Protein AF-A0A385N1D0-F1 (afdb_monomer)

Solvent-accessible surface area (backbone atoms only — not comparable to full-atom values): 5282 Å² total; per-residue (Å²): 136,84,81,80,79,74,61,72,77,77,35,69,65,48,54,51,51,54,47,50,49,44,23,53,57,46,16,46,52,36,15,50,37,49,20,48,43,54,46,53,74,41,98,55,58,73,73,56,31,58,50,49,34,52,52,45,24,53,53,45,27,52,51,34,37,48,46,46,68,74,72,45,56,72,68,58,33,51,53,50,51,50,51,49,37,55,50,39,49,51,45,47,74,68,46,68,47,105

Mean predicted aligned error: 6.18 Å

Structure (mmCIF, N/CA/C/O backbone):
data_AF-A0A385N1D0-F1
#
_entry.id   AF-A0A385N1D0-F1
#
loop_
_atom_site.group_PDB
_atom_site.id
_atom_site.type_symbol
_atom_site.label_atom_id
_atom_site.label_alt_id
_atom_site.label_comp_id
_atom_site.label_asym_id
_atom_site.label_entity_id
_atom_site.label_seq_id
_atom_site.pdbx_PDB_ins_code
_atom_site.Cartn_x
_atom_site.Cartn_y
_atom_site.Cartn_z
_atom_site.occupancy
_atom_site.B_iso_or_equiv
_atom_site.auth_seq_id
_atom_site.auth_comp_id
_atom_site.auth_asym_id
_atom_site.auth_atom_id
_atom_site.pdbx_PDB_model_num
ATOM 1 N N . MET A 1 1 ? 22.853 4.787 -41.232 1.00 46.47 1 MET A N 1
ATOM 2 C CA . MET A 1 1 ? 22.435 4.239 -39.925 1.00 46.47 1 MET A CA 1
ATOM 3 C C . MET A 1 1 ? 21.502 5.241 -39.272 1.00 46.47 1 MET A C 1
ATOM 5 O O . MET A 1 1 ? 21.966 6.257 -38.781 1.00 46.47 1 MET A O 1
ATOM 9 N N . THR A 1 2 ? 20.193 5.019 -39.342 1.00 50.84 2 THR A N 1
ATOM 10 C CA . THR A 1 2 ? 19.207 5.811 -38.595 1.00 50.84 2 THR A CA 1
ATOM 11 C C . THR A 1 2 ? 19.181 5.306 -37.160 1.00 50.84 2 THR A C 1
ATOM 13 O O . THR A 1 2 ? 18.777 4.171 -36.914 1.00 50.84 2 THR A O 1
ATOM 16 N N . THR A 1 3 ? 19.634 6.122 -36.213 1.00 59.62 3 THR A N 1
ATOM 17 C CA . THR A 1 3 ? 19.430 5.875 -34.785 1.00 59.62 3 THR A CA 1
ATOM 18 C C . THR A 1 3 ? 17.933 5.940 -34.507 1.00 59.62 3 THR A C 1
ATOM 20 O O . THR A 1 3 ? 17.341 7.018 -34.484 1.00 59.62 3 THR A O 1
ATOM 23 N N . GLN A 1 4 ? 17.293 4.781 -34.354 1.00 64.62 4 GLN A N 1
ATOM 24 C CA . GLN A 1 4 ? 15.931 4.711 -33.841 1.00 64.62 4 GLN A CA 1
ATOM 25 C C . GLN A 1 4 ? 15.944 5.293 -32.423 1.00 64.62 4 GLN A C 1
ATOM 27 O O . GLN A 1 4 ? 16.431 4.662 -31.486 1.00 64.62 4 GLN A O 1
ATOM 32 N N . HIS A 1 5 ? 15.446 6.519 -32.268 1.00 67.50 5 HIS A N 1
ATOM 33 C CA . HIS A 1 5 ? 15.178 7.089 -30.956 1.00 67.50 5 HIS A CA 1
ATOM 34 C C . HIS A 1 5 ? 13.992 6.337 -30.361 1.00 67.50 5 HIS A C 1
ATOM 36 O O . HIS A 1 5 ? 12.835 6.617 -30.672 1.00 67.50 5 HIS A O 1
ATOM 42 N N . LEU A 1 6 ? 14.291 5.334 -29.539 1.00 69.25 6 LEU A N 1
ATOM 43 C CA . LEU A 1 6 ? 13.276 4.676 -28.734 1.00 69.25 6 LEU A CA 1
ATOM 44 C C . LEU A 1 6 ? 12.696 5.695 -27.739 1.00 69.25 6 LEU A C 1
ATOM 46 O O . LEU A 1 6 ? 13.448 6.497 -27.173 1.00 69.25 6 LEU A O 1
ATOM 50 N N . PRO A 1 7 ? 11.374 5.692 -27.516 1.00 74.94 7 PRO A N 1
ATOM 51 C CA . PRO A 1 7 ? 10.756 6.595 -26.558 1.00 74.94 7 PRO A CA 1
ATOM 52 C C . PRO A 1 7 ? 11.327 6.401 -25.144 1.00 74.94 7 PRO A C 1
ATOM 54 O O . PRO A 1 7 ? 11.645 5.285 -24.732 1.00 74.94 7 PRO A O 1
ATOM 57 N N . PHE A 1 8 ? 11.415 7.475 -24.352 1.00 69.50 8 PHE A N 1
ATOM 58 C CA . PHE A 1 8 ? 12.024 7.426 -23.011 1.00 69.50 8 PHE A CA 1
ATOM 59 C C . PHE A 1 8 ? 11.358 6.396 -22.076 1.00 69.50 8 PHE A C 1
ATOM 61 O O . PHE A 1 8 ? 12.024 5.807 -21.228 1.00 69.50 8 PHE A O 1
ATOM 68 N N . TYR A 1 9 ? 10.058 6.133 -22.257 1.00 68.56 9 TYR A N 1
ATOM 69 C CA . TYR A 1 9 ? 9.303 5.165 -21.459 1.00 68.56 9 TYR A CA 1
ATOM 70 C C . TYR A 1 9 ? 9.649 3.701 -21.771 1.00 68.56 9 TYR A C 1
ATOM 72 O O . TYR A 1 9 ? 9.316 2.814 -20.991 1.00 68.56 9 TYR A O 1
ATOM 80 N N . SER A 1 10 ? 10.337 3.436 -22.886 1.00 71.50 10 SER A N 1
ATOM 81 C CA . SER A 1 10 ? 10.888 2.110 -23.200 1.00 71.50 10 SER A CA 1
ATOM 82 C C . SER A 1 10 ? 12.275 1.867 -22.594 1.00 71.50 10 SER A C 1
ATOM 84 O O . SER A 1 10 ? 12.813 0.768 -22.715 1.00 71.50 10 SER A O 1
ATOM 86 N N . ALA A 1 11 ? 12.852 2.855 -21.899 1.00 81.44 11 ALA A N 1
ATOM 87 C CA . ALA A 1 11 ? 14.114 2.669 -21.197 1.00 81.44 11 ALA A CA 1
ATOM 88 C C . ALA A 1 11 ? 13.943 1.743 -19.969 1.00 81.44 11 ALA A C 1
ATOM 90 O O . ALA A 1 11 ? 12.998 1.918 -19.186 1.00 81.44 11 ALA A O 1
ATOM 91 N N . PRO A 1 12 ? 14.889 0.816 -19.713 1.00 82.31 12 PRO A N 1
ATOM 92 C CA . PRO A 1 12 ? 14.864 -0.035 -18.521 1.00 82.31 12 PRO A CA 1
ATOM 93 C C . PRO A 1 12 ? 14.808 0.765 -17.212 1.00 82.31 12 PRO A C 1
ATOM 95 O O . PRO A 1 12 ? 14.071 0.410 -16.295 1.00 82.31 12 PRO A O 1
ATOM 98 N N . ALA A 1 13 ? 15.527 1.891 -17.146 1.00 83.69 13 ALA A N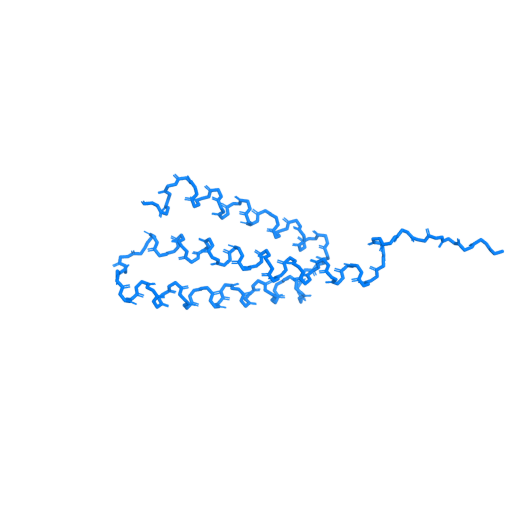 1
ATOM 99 C CA . ALA A 1 13 ? 15.553 2.761 -15.972 1.00 83.69 13 ALA A CA 1
ATOM 100 C C . ALA A 1 13 ? 1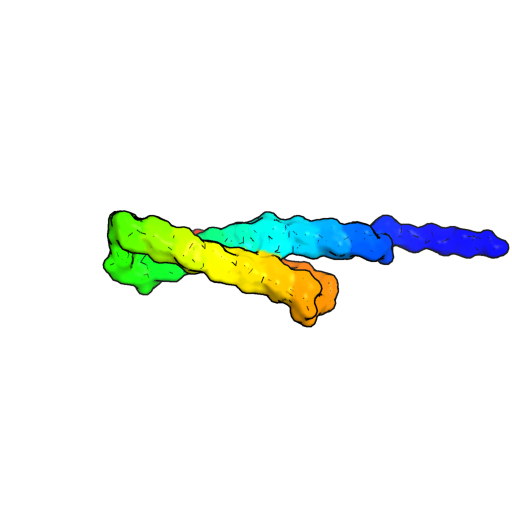4.173 3.353 -15.647 1.00 83.69 13 ALA A C 1
ATOM 102 O O . ALA A 1 13 ? 13.755 3.326 -14.493 1.00 83.69 13 ALA A O 1
ATOM 103 N N . PHE A 1 14 ? 13.431 3.822 -16.658 1.00 83.19 14 PHE A N 1
ATOM 104 C CA . PHE A 1 14 ? 12.070 4.335 -16.464 1.00 83.19 14 PHE A CA 1
ATOM 105 C C . PHE A 1 14 ? 11.161 3.261 -15.861 1.00 83.19 14 PHE A C 1
ATOM 107 O O . PHE A 1 14 ? 10.450 3.491 -14.884 1.00 83.19 14 PHE A O 1
ATOM 114 N N . THR A 1 15 ? 11.255 2.056 -16.410 1.00 83.06 15 THR A N 1
ATOM 115 C CA . THR A 1 15 ? 10.461 0.905 -15.992 1.00 83.06 15 THR A CA 1
ATOM 116 C C . THR A 1 15 ? 10.739 0.497 -14.537 1.00 83.06 15 THR A C 1
ATOM 118 O O . THR A 1 15 ? 9.809 0.202 -13.779 1.00 83.06 15 THR A O 1
ATOM 121 N N . VAL A 1 16 ? 12.008 0.511 -14.118 1.00 84.94 16 VAL A N 1
ATOM 122 C CA . VAL A 1 16 ? 12.400 0.261 -12.723 1.00 84.94 16 VAL A CA 1
ATOM 123 C C . VAL A 1 16 ? 11.889 1.373 -11.807 1.00 84.94 16 VAL A C 1
ATOM 125 O O . VAL A 1 16 ? 11.290 1.074 -10.778 1.00 84.94 16 VAL A O 1
ATOM 128 N N . THR A 1 17 ? 12.042 2.642 -12.190 1.00 87.94 17 THR A N 1
ATOM 129 C CA . THR A 1 17 ? 11.570 3.784 -11.392 1.00 87.94 17 THR A CA 1
ATOM 130 C C . THR A 1 17 ? 10.065 3.727 -11.146 1.00 87.94 17 THR A C 1
ATOM 132 O O . THR A 1 17 ? 9.624 3.866 -10.006 1.00 87.94 17 THR A O 1
ATOM 135 N N . VAL A 1 18 ? 9.265 3.448 -12.180 1.00 86.19 18 VAL A N 1
ATOM 136 C CA . VAL A 1 18 ? 7.808 3.300 -12.033 1.00 86.19 18 VAL A CA 1
ATOM 137 C C . VAL A 1 18 ? 7.472 2.178 -11.050 1.00 86.19 18 VAL A C 1
ATOM 139 O O . VAL A 1 18 ? 6.597 2.346 -10.205 1.00 86.19 18 VAL A O 1
ATOM 142 N N . ARG A 1 19 ? 8.197 1.054 -11.091 1.00 86.19 19 ARG A N 1
ATOM 143 C CA . ARG A 1 19 ? 8.007 -0.029 -10.118 1.00 86.19 19 ARG A CA 1
ATOM 144 C C . ARG A 1 19 ? 8.330 0.371 -8.693 1.00 86.19 19 ARG A C 1
ATOM 146 O O . ARG A 1 19 ? 7.573 0.007 -7.802 1.00 86.19 19 ARG A O 1
ATOM 153 N N . VAL A 1 20 ? 9.422 1.102 -8.484 1.00 89.00 20 VAL A N 1
ATOM 154 C CA . VAL A 1 20 ? 9.778 1.621 -7.158 1.00 89.00 20 VAL A CA 1
ATOM 155 C C . VAL A 1 20 ? 8.649 2.500 -6.637 1.00 89.00 20 VAL A C 1
ATOM 157 O O . VAL A 1 20 ? 8.177 2.281 -5.527 1.00 89.00 20 VAL A O 1
ATOM 160 N N . ILE A 1 21 ? 8.156 3.436 -7.450 1.00 90.06 21 ILE A N 1
ATOM 161 C CA . ILE A 1 21 ? 7.071 4.340 -7.050 1.00 90.06 21 ILE A CA 1
ATOM 162 C C . ILE A 1 21 ? 5.799 3.551 -6.714 1.00 90.06 21 ILE A C 1
ATOM 164 O O . ILE A 1 21 ? 5.202 3.779 -5.664 1.00 90.06 21 ILE A O 1
ATOM 168 N N . LEU A 1 22 ? 5.405 2.590 -7.553 1.00 89.31 22 LEU A N 1
ATOM 169 C CA . LEU A 1 22 ? 4.234 1.748 -7.294 1.00 89.31 22 LEU A CA 1
ATOM 170 C C . LEU A 1 22 ? 4.382 0.906 -6.025 1.00 89.31 22 LEU A C 1
ATOM 172 O O . LEU A 1 22 ? 3.446 0.820 -5.239 1.00 89.31 22 LEU A O 1
ATOM 176 N N . ALA A 1 23 ? 5.540 0.281 -5.822 1.00 89.75 23 ALA A N 1
ATOM 177 C CA . ALA A 1 23 ? 5.799 -0.564 -4.663 1.00 89.75 23 ALA A CA 1
ATOM 178 C C . ALA A 1 23 ? 5.835 0.241 -3.365 1.00 89.75 23 ALA A C 1
ATOM 180 O O . ALA A 1 23 ? 5.248 -0.164 -2.365 1.00 89.75 23 ALA A O 1
ATOM 181 N N . VAL A 1 24 ? 6.502 1.393 -3.386 1.00 92.00 24 VAL A N 1
ATOM 182 C CA . VAL A 1 24 ? 6.664 2.232 -2.2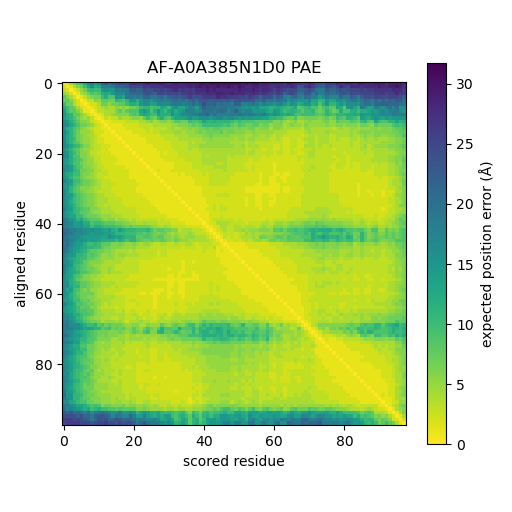03 1.00 92.00 24 VAL A CA 1
ATOM 183 C C . VAL A 1 24 ? 5.376 2.993 -1.928 1.00 92.00 24 VAL A C 1
ATOM 185 O O . VAL A 1 24 ? 4.739 2.731 -0.916 1.00 92.00 24 VAL A O 1
ATOM 188 N N . ALA A 1 25 ? 4.954 3.888 -2.823 1.00 92.62 25 ALA A N 1
ATOM 189 C CA . ALA A 1 25 ? 3.801 4.753 -2.584 1.00 92.62 25 ALA A CA 1
ATOM 190 C C . ALA A 1 25 ? 2.475 3.994 -2.727 1.00 92.62 25 ALA A C 1
ATOM 192 O O . ALA A 1 25 ? 1.624 4.056 -1.842 1.00 92.62 25 ALA A O 1
ATOM 193 N N . GLY A 1 26 ? 2.315 3.234 -3.814 1.00 91.69 26 GLY A N 1
ATOM 194 C CA . GLY A 1 26 ? 1.104 2.442 -4.048 1.00 91.69 26 GLY A CA 1
ATOM 195 C C . GLY A 1 26 ? 0.948 1.291 -3.052 1.00 91.69 26 GLY A C 1
ATOM 196 O O . GLY A 1 26 ? -0.161 1.032 -2.588 1.00 91.69 26 GLY A O 1
ATOM 197 N N . GLY A 1 27 ? 2.050 0.632 -2.681 1.00 93.75 27 GLY A N 1
ATOM 198 C CA . GLY A 1 27 ? 2.055 -0.398 -1.643 1.00 93.75 27 GLY A CA 1
ATOM 199 C C . GLY A 1 27 ? 1.789 0.168 -0.249 1.00 93.75 27 GLY A C 1
ATOM 200 O O . GLY A 1 27 ? 1.033 -0.437 0.502 1.00 93.75 27 GLY A O 1
ATOM 201 N N . TYR A 1 28 ? 2.338 1.341 0.087 1.00 94.69 28 TYR A N 1
ATOM 202 C CA . TYR A 1 28 ? 2.050 2.029 1.352 1.00 94.69 28 TYR A CA 1
ATOM 203 C C . TYR A 1 28 ? 0.561 2.375 1.468 1.00 94.69 28 TYR A C 1
ATOM 205 O O . TYR A 1 28 ? -0.071 2.095 2.489 1.00 94.69 28 TYR A O 1
ATOM 213 N N . ALA A 1 29 ? -0.016 2.957 0.411 1.00 94.62 29 ALA A N 1
ATOM 214 C CA . ALA A 1 29 ? -1.426 3.328 0.381 1.00 94.62 29 ALA A CA 1
ATOM 215 C C . ALA A 1 29 ? -2.334 2.094 0.522 1.00 94.62 29 ALA A C 1
ATOM 217 O O . ALA A 1 29 ? -3.238 2.092 1.357 1.00 94.62 29 ALA A O 1
ATOM 218 N N . ALA A 1 30 ? -2.048 1.018 -0.218 1.00 94.19 30 ALA A N 1
ATOM 219 C CA . ALA A 1 30 ? -2.800 -0.230 -0.118 1.00 94.19 30 ALA A CA 1
ATOM 220 C C . ALA A 1 30 ? -2.664 -0.891 1.265 1.00 94.19 30 ALA A C 1
ATOM 222 O O . ALA A 1 30 ? -3.665 -1.300 1.845 1.00 94.19 30 ALA A O 1
ATOM 223 N N . ALA A 1 31 ? -1.452 -0.957 1.825 1.00 96.31 31 ALA A N 1
ATOM 224 C CA . ALA A 1 31 ? -1.215 -1.518 3.156 1.00 96.31 31 ALA A CA 1
ATOM 225 C C . ALA A 1 31 ? -1.939 -0.731 4.258 1.00 96.31 31 ALA A C 1
ATOM 227 O O . ALA A 1 31 ? -2.439 -1.333 5.204 1.00 96.31 31 ALA A O 1
ATOM 228 N N . THR A 1 32 ? -2.034 0.594 4.111 1.00 95.44 32 THR A N 1
ATOM 229 C CA . THR A 1 32 ? -2.811 1.458 5.013 1.00 95.44 32 THR A CA 1
ATOM 230 C C . THR A 1 32 ? -4.303 1.156 4.919 1.00 95.44 32 THR A C 1
ATOM 232 O O . THR A 1 32 ? -4.955 0.940 5.933 1.00 95.44 32 THR A O 1
ATOM 235 N N . ALA A 1 33 ? -4.857 1.100 3.707 1.00 94.50 33 ALA A N 1
ATOM 236 C CA . ALA A 1 33 ? -6.273 0.794 3.529 1.00 94.50 33 ALA A CA 1
ATOM 237 C C . ALA A 1 33 ? -6.625 -0.601 4.075 1.00 94.50 33 ALA A C 1
ATOM 239 O O . ALA A 1 33 ? -7.614 -0.759 4.785 1.00 94.50 33 ALA A O 1
ATOM 240 N N . VAL A 1 34 ? -5.782 -1.604 3.812 1.00 94.44 34 VAL A N 1
ATOM 241 C CA . VAL A 1 34 ? -5.960 -2.971 4.325 1.00 94.44 34 VAL A CA 1
ATOM 242 C C . VAL A 1 34 ? -5.891 -3.021 5.852 1.00 94.44 34 VAL A C 1
ATOM 244 O O . VAL A 1 34 ? -6.710 -3.702 6.465 1.00 94.44 34 VAL A O 1
ATOM 247 N N . SER A 1 35 ? -4.949 -2.312 6.482 1.00 94.69 35 SER A N 1
ATOM 248 C CA . SER A 1 35 ? -4.841 -2.310 7.944 1.00 94.69 35 SER A CA 1
ATOM 249 C C . SER A 1 35 ? -6.033 -1.629 8.616 1.00 94.69 35 SER A C 1
ATOM 251 O O . SER A 1 35 ? -6.514 -2.141 9.624 1.00 94.69 35 SER A O 1
ATOM 253 N N . LEU A 1 36 ? -6.556 -0.545 8.033 1.00 92.50 36 LEU A N 1
ATOM 254 C CA . LEU A 1 36 ? -7.778 0.115 8.503 1.00 92.50 36 LEU A CA 1
ATOM 255 C C . LEU A 1 36 ? -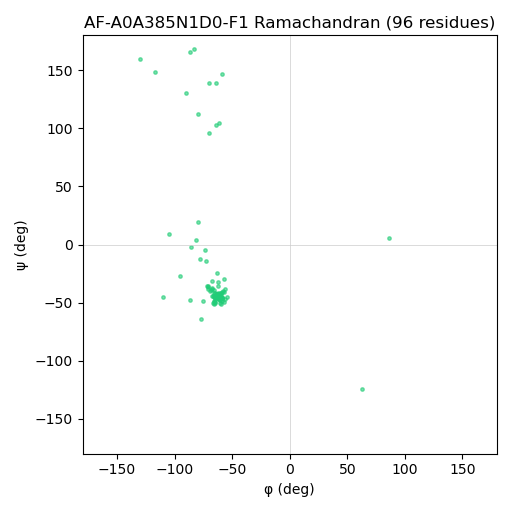9.009 -0.789 8.356 1.00 92.50 36 LEU A C 1
ATOM 257 O O . LEU A 1 36 ? -9.759 -0.953 9.313 1.00 92.50 36 LEU A O 1
ATOM 261 N N . LEU A 1 37 ? -9.190 -1.422 7.191 1.00 92.38 37 LEU A N 1
ATOM 262 C CA . LEU A 1 37 ? -10.314 -2.333 6.944 1.00 92.38 37 LEU A CA 1
ATOM 263 C C . LEU A 1 37 ? -10.307 -3.533 7.898 1.00 92.38 37 LEU A C 1
ATOM 265 O O . LEU A 1 37 ? -11.354 -3.928 8.402 1.00 92.38 37 LEU A O 1
ATOM 269 N N . LEU A 1 38 ? -9.131 -4.112 8.161 1.00 91.62 38 LEU A N 1
ATOM 270 C CA . LEU A 1 38 ? -9.011 -5.239 9.085 1.00 91.62 38 LEU A CA 1
ATOM 271 C C . LEU A 1 38 ? -9.223 -4.828 10.542 1.00 91.62 38 LEU A C 1
ATOM 273 O O . LEU A 1 38 ? -9.796 -5.610 11.293 1.00 91.62 38 LEU A O 1
ATOM 277 N N . ALA A 1 39 ? -8.776 -3.635 10.943 1.00 91.19 39 ALA A N 1
ATOM 278 C CA . ALA A 1 39 ? -9.023 -3.127 12.289 1.00 91.19 39 ALA A CA 1
ATOM 279 C C . ALA A 1 39 ? -10.518 -2.885 12.525 1.00 91.19 39 ALA A C 1
ATOM 281 O O . ALA A 1 39 ? -11.049 -3.359 13.525 1.00 91.19 39 ALA A O 1
ATOM 282 N N . ALA A 1 40 ? -11.205 -2.255 11.568 1.00 88.12 40 ALA A N 1
ATOM 283 C CA . ALA A 1 40 ? -12.644 -2.007 11.645 1.00 88.12 40 ALA A CA 1
ATOM 284 C C . ALA A 1 40 ? -13.485 -3.294 11.691 1.00 88.12 40 ALA A C 1
ATOM 286 O O . ALA A 1 40 ? -14.524 -3.3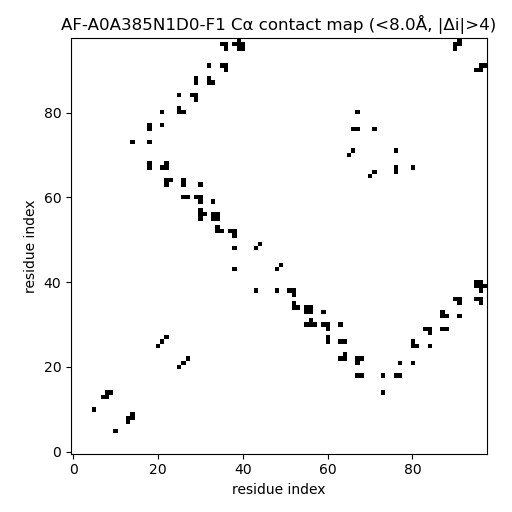36 12.338 1.00 88.12 40 ALA A O 1
ATOM 287 N N . GLY A 1 41 ? -13.026 -4.361 11.030 1.00 88.31 41 GLY A N 1
ATOM 288 C CA . GLY A 1 41 ? -13.660 -5.681 11.091 1.00 88.31 41 GLY A CA 1
ATOM 289 C C . GLY A 1 41 ? -13.300 -6.512 12.328 1.00 88.31 41 GLY A C 1
ATOM 290 O O . GLY A 1 41 ? -13.682 -7.680 12.391 1.00 88.31 41 GLY A O 1
ATOM 291 N N . SER A 1 42 ? -12.529 -5.969 13.272 1.00 87.69 42 SER A N 1
ATOM 292 C CA . SER A 1 42 ? -12.040 -6.687 14.451 1.00 87.69 42 SER A CA 1
ATOM 293 C C . SER A 1 42 ? -12.576 -6.074 15.746 1.00 87.69 42 SER A C 1
ATOM 295 O O . SER A 1 42 ? -12.722 -4.863 15.843 1.00 87.69 42 SER A O 1
ATOM 297 N N . ASP A 1 43 ? -12.782 -6.887 16.786 1.00 87.69 43 ASP A N 1
ATOM 298 C CA . ASP A 1 43 ? -13.231 -6.411 18.111 1.00 87.69 43 ASP A CA 1
ATOM 299 C C . ASP A 1 43 ? -12.090 -5.808 18.963 1.00 87.69 43 ASP A C 1
ATOM 301 O O . ASP A 1 43 ? -12.154 -5.741 20.194 1.00 87.69 43 ASP A O 1
ATOM 305 N N . VAL A 1 44 ? -10.985 -5.418 18.325 1.00 86.50 44 VAL A N 1
ATOM 306 C CA . VAL A 1 44 ? -9.768 -4.965 19.000 1.00 86.50 44 VAL A CA 1
ATOM 307 C C . VAL A 1 44 ? -9.847 -3.455 19.209 1.00 86.50 44 VAL A C 1
ATOM 309 O O . VAL A 1 44 ? -10.104 -2.721 18.266 1.00 86.50 44 VAL A O 1
ATOM 312 N N . SER A 1 45 ? -9.586 -2.969 20.427 1.00 89.56 45 SER A N 1
ATOM 313 C CA . SER A 1 45 ? -9.715 -1.540 20.753 1.00 89.56 45 SER A CA 1
ATOM 314 C C . SER A 1 45 ? -8.491 -0.951 21.461 1.00 89.56 45 SER A C 1
ATOM 316 O O . SER A 1 45 ? -7.646 -1.647 22.046 1.00 89.56 45 SER A O 1
ATOM 318 N N . GLY A 1 46 ? -8.372 0.376 21.397 1.00 91.38 46 GLY A N 1
ATOM 319 C CA . GLY A 1 46 ? -7.389 1.147 22.153 1.00 91.38 46 GLY A CA 1
ATOM 320 C C . GLY A 1 46 ? -5.948 0.791 21.786 1.00 91.38 46 GLY A C 1
ATOM 321 O O . GLY A 1 46 ? -5.529 0.876 20.634 1.00 91.38 46 GLY A O 1
ATOM 322 N N . ARG A 1 47 ? -5.132 0.401 22.774 1.00 92.00 47 ARG A N 1
ATOM 323 C CA . ARG A 1 47 ? -3.708 0.108 22.529 1.00 92.00 47 ARG A CA 1
ATOM 324 C C . ARG A 1 47 ? -3.500 -1.143 21.665 1.00 92.00 47 ARG A C 1
ATOM 326 O O . ARG A 1 47 ? -2.515 -1.197 20.929 1.00 92.00 47 ARG A O 1
ATOM 333 N N . GLN A 1 48 ? -4.390 -2.131 21.759 1.00 92.69 48 GLN A N 1
ATOM 334 C CA . GLN A 1 48 ? -4.273 -3.365 20.979 1.00 92.69 48 GLN A CA 1
ATOM 335 C C . GLN A 1 48 ? -4.568 -3.117 19.497 1.00 92.69 48 GLN A C 1
ATOM 337 O O . GLN A 1 48 ? -3.851 -3.635 18.647 1.00 92.69 48 GLN A O 1
ATOM 342 N N . GLU A 1 49 ? -5.539 -2.256 19.195 1.00 91.94 49 GLU A N 1
ATOM 343 C CA . GLU A 1 49 ? -5.892 -1.865 17.827 1.00 91.94 49 GLU A CA 1
ATOM 344 C C . GLU A 1 49 ? -4.712 -1.183 17.122 1.00 91.94 49 GLU A C 1
ATOM 346 O O . GLU A 1 49 ? -4.312 -1.572 16.026 1.00 91.94 49 GLU A O 1
ATOM 351 N N . ILE A 1 50 ? -4.054 -0.237 17.803 1.00 93.31 50 ILE A N 1
ATOM 352 C CA . ILE A 1 50 ? -2.863 0.447 17.275 1.00 93.31 50 ILE A CA 1
ATOM 353 C C . ILE A 1 50 ? -1.738 -0.554 16.976 1.00 93.31 50 ILE A C 1
ATOM 355 O O . ILE A 1 50 ? -1.054 -0.440 15.955 1.00 93.31 50 ILE A O 1
ATOM 359 N N . ALA A 1 51 ? -1.511 -1.524 17.868 1.00 95.25 51 ALA A N 1
ATOM 360 C CA . ALA A 1 51 ? -0.500 -2.557 17.656 1.00 95.25 51 ALA A CA 1
ATOM 361 C C . ALA A 1 51 ? -0.863 -3.458 16.465 1.00 95.25 51 ALA A C 1
ATOM 363 O O . ALA A 1 51 ? -0.009 -3.718 15.617 1.00 95.25 51 ALA A O 1
ATOM 364 N N . PHE A 1 52 ? -2.130 -3.862 16.365 1.00 94.25 52 PHE A N 1
ATOM 365 C CA . PHE A 1 52 ? -2.649 -4.674 15.271 1.00 94.25 52 PHE A CA 1
ATOM 366 C C . PHE A 1 52 ? -2.480 -3.982 13.914 1.00 94.25 52 PHE A C 1
ATOM 368 O O . PHE A 1 52 ? -1.858 -4.550 13.015 1.00 94.25 52 PHE A O 1
ATOM 375 N N . ILE A 1 53 ? -2.918 -2.723 13.793 1.00 95.06 53 ILE A N 1
ATOM 376 C CA . ILE A 1 53 ? -2.769 -1.915 12.572 1.00 95.06 53 ILE A CA 1
ATOM 377 C C . ILE A 1 53 ? -1.303 -1.867 12.134 1.00 95.06 53 ILE A C 1
ATOM 379 O O . ILE A 1 53 ? -1.002 -2.078 10.959 1.00 95.06 53 ILE A O 1
ATOM 383 N N . ARG A 1 54 ? -0.372 -1.634 13.069 1.00 95.44 54 ARG A N 1
ATOM 384 C CA . ARG A 1 54 ? 1.070 -1.574 12.772 1.00 95.44 54 ARG A CA 1
ATOM 385 C C . ARG A 1 54 ? 1.627 -2.913 12.290 1.00 95.44 54 ARG A C 1
ATOM 387 O O . ARG A 1 54 ? 2.424 -2.930 11.353 1.00 95.44 54 ARG A O 1
ATOM 394 N N . MET A 1 55 ? 1.217 -4.022 12.905 1.00 96.69 55 MET A N 1
ATOM 395 C CA . MET A 1 55 ? 1.657 -5.363 12.507 1.00 96.69 55 MET A CA 1
ATOM 396 C C . MET A 1 55 ? 1.141 -5.729 11.113 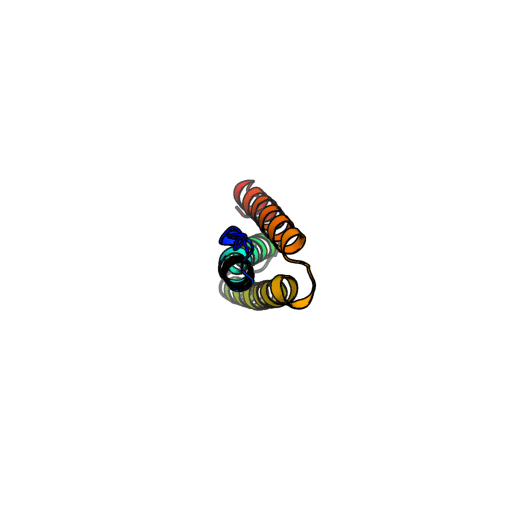1.00 96.69 55 MET A C 1
ATOM 398 O O . MET A 1 55 ? 1.924 -6.139 10.256 1.00 96.69 55 MET A O 1
ATOM 402 N N . VAL A 1 56 ? -0.155 -5.526 10.865 1.00 96.38 56 VAL A N 1
ATOM 403 C CA . VAL A 1 56 ? -0.780 -5.780 9.5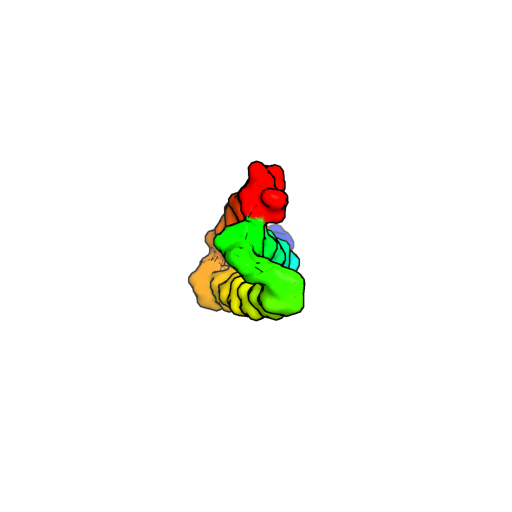60 1.00 96.38 56 VAL A CA 1
ATOM 404 C C . VAL A 1 56 ? -0.152 -4.906 8.483 1.00 96.38 56 VAL A C 1
ATOM 406 O O . VAL A 1 56 ? 0.204 -5.414 7.421 1.00 96.38 56 VAL A O 1
ATOM 409 N N . PHE A 1 57 ? 0.048 -3.618 8.767 1.00 97.12 57 PHE A N 1
ATOM 410 C CA . PHE A 1 57 ? 0.691 -2.692 7.842 1.00 97.12 57 PHE A CA 1
ATOM 411 C C . PHE A 1 57 ? 2.087 -3.179 7.434 1.00 97.12 57 PHE A C 1
ATOM 413 O O . PHE A 1 57 ? 2.387 -3.249 6.243 1.00 97.12 57 PHE A O 1
ATOM 420 N N . PHE A 1 58 ? 2.927 -3.562 8.402 1.00 96.50 58 PHE A N 1
ATOM 421 C CA . PHE A 1 58 ? 4.280 -4.047 8.126 1.00 96.50 58 PHE A CA 1
ATOM 422 C C . PHE A 1 58 ? 4.277 -5.282 7.213 1.00 96.50 58 PHE A C 1
ATOM 424 O O . PHE A 1 58 ? 5.027 -5.336 6.233 1.00 96.50 58 PHE A O 1
ATOM 431 N N . LEU A 1 59 ? 3.406 -6.253 7.503 1.00 96.62 59 LEU A N 1
ATOM 432 C CA . LEU A 1 59 ? 3.277 -7.471 6.705 1.00 96.62 59 LEU A CA 1
ATOM 433 C C . LEU A 1 59 ? 2.761 -7.164 5.294 1.00 96.62 59 LEU A C 1
ATOM 435 O O . LEU A 1 59 ? 3.387 -7.562 4.311 1.00 96.62 59 LEU A O 1
ATOM 439 N N . ALA A 1 60 ? 1.659 -6.418 5.187 1.00 95.06 60 ALA A N 1
ATOM 440 C CA . ALA A 1 60 ? 1.035 -6.086 3.911 1.00 95.06 60 ALA A CA 1
ATOM 441 C C . ALA A 1 60 ? 1.980 -5.282 3.010 1.00 95.06 60 ALA A C 1
ATOM 443 O O . ALA A 1 60 ? 2.130 -5.605 1.831 1.00 95.06 60 ALA A O 1
ATOM 444 N N . TRP A 1 61 ? 2.664 -4.276 3.560 1.00 95.25 61 TRP A N 1
ATOM 445 C CA . TRP A 1 61 ? 3.574 -3.436 2.786 1.00 95.25 61 TRP A CA 1
ATOM 446 C C . TRP A 1 61 ? 4.783 -4.224 2.271 1.00 95.25 61 TRP A C 1
ATOM 448 O O . TRP A 1 61 ? 5.138 -4.117 1.096 1.00 95.25 61 TRP A O 1
ATOM 458 N N . THR A 1 62 ? 5.359 -5.091 3.110 1.00 94.00 62 THR A N 1
ATOM 459 C CA . THR A 1 62 ? 6.480 -5.961 2.719 1.00 94.00 62 THR A CA 1
ATOM 460 C C . THR A 1 62 ? 6.081 -6.911 1.588 1.00 94.00 62 THR A C 1
ATOM 462 O O . THR A 1 62 ? 6.792 -7.020 0.586 1.00 94.00 62 THR A O 1
ATOM 465 N N . VAL A 1 63 ? 4.913 -7.555 1.705 1.00 92.31 63 VAL A N 1
ATOM 466 C CA . VAL A 1 63 ? 4.371 -8.435 0.657 1.00 92.31 63 VAL A CA 1
ATOM 467 C C . VAL A 1 63 ? 4.173 -7.668 -0.649 1.00 92.31 63 VAL A C 1
ATOM 469 O O . VAL A 1 63 ? 4.537 -8.168 -1.711 1.00 92.31 63 VAL A O 1
ATOM 472 N N . TYR A 1 64 ? 3.666 -6.437 -0.582 1.00 89.94 64 TYR A N 1
ATOM 473 C CA . TYR A 1 64 ? 3.467 -5.586 -1.752 1.00 89.94 64 TYR A CA 1
ATOM 474 C C . TYR A 1 64 ? 4.756 -5.281 -2.510 1.00 89.94 64 TYR A C 1
ATOM 476 O O . TYR A 1 64 ? 4.792 -5.391 -3.739 1.00 89.94 64 TYR A O 1
ATOM 484 N N . ILE A 1 65 ? 5.817 -4.921 -1.784 1.00 90.62 65 ILE A N 1
ATOM 485 C CA . ILE A 1 65 ? 7.124 -4.636 -2.381 1.00 90.62 65 ILE A CA 1
ATOM 486 C C . ILE A 1 65 ? 7.645 -5.883 -3.104 1.00 90.62 65 ILE A C 1
ATOM 488 O O . ILE A 1 65 ? 7.987 -5.809 -4.286 1.00 90.62 65 ILE A O 1
ATOM 492 N N . ILE A 1 66 ? 7.644 -7.040 -2.434 1.00 89.50 66 ILE A N 1
ATOM 493 C CA . ILE A 1 66 ? 8.115 -8.302 -3.024 1.00 89.50 66 ILE A CA 1
ATOM 494 C C . ILE A 1 66 ? 7.267 -8.665 -4.248 1.00 89.50 66 ILE A C 1
ATOM 496 O O . ILE A 1 66 ? 7.811 -8.995 -5.302 1.00 89.50 66 ILE A O 1
ATOM 500 N N . TRP A 1 67 ? 5.943 -8.552 -4.158 1.00 86.00 67 TRP A N 1
ATOM 501 C CA . TRP A 1 67 ? 5.043 -8.924 -5.246 1.00 86.00 67 TRP A CA 1
ATOM 502 C C . TRP A 1 67 ? 5.245 -8.067 -6.504 1.00 86.00 67 TRP A C 1
ATOM 504 O O . TRP A 1 67 ? 5.289 -8.596 -7.622 1.00 86.00 67 TRP A O 1
ATOM 514 N N . ILE A 1 68 ? 5.414 -6.752 -6.338 1.00 84.44 68 ILE A N 1
ATOM 515 C CA . ILE A 1 68 ? 5.612 -5.819 -7.454 1.00 84.44 68 ILE A CA 1
ATOM 516 C C . ILE A 1 68 ? 6.990 -5.999 -8.105 1.00 84.44 68 ILE A C 1
ATOM 518 O O . ILE A 1 68 ? 7.094 -5.897 -9.331 1.00 84.44 68 ILE A O 1
ATOM 522 N N . PHE A 1 69 ? 8.033 -6.299 -7.326 1.00 81.06 69 PHE A N 1
ATOM 523 C CA . PHE A 1 69 ? 9.392 -6.447 -7.853 1.00 81.06 69 PHE A CA 1
ATOM 524 C C . PHE A 1 69 ? 9.725 -7.844 -8.371 1.00 81.06 69 PHE A C 1
ATOM 526 O O . PHE A 1 69 ? 10.271 -7.956 -9.469 1.00 81.06 69 PHE A O 1
ATOM 533 N N . ALA A 1 70 ? 9.423 -8.889 -7.602 1.00 76.94 70 ALA A N 1
ATOM 534 C CA . ALA A 1 70 ? 9.993 -10.217 -7.810 1.00 76.94 70 ALA A CA 1
ATOM 535 C C . ALA A 1 70 ? 9.119 -11.155 -8.654 1.00 76.94 70 ALA A C 1
ATOM 537 O O . ALA A 1 70 ? 9.647 -12.064 -9.284 1.00 76.94 70 ALA A O 1
ATOM 538 N N . ILE A 1 71 ? 7.795 -10.963 -8.666 1.00 77.12 71 ILE A N 1
ATOM 539 C CA . ILE A 1 71 ? 6.869 -11.996 -9.167 1.00 77.12 71 ILE A CA 1
ATOM 540 C C . ILE A 1 71 ? 6.211 -11.598 -10.492 1.00 77.12 71 ILE A C 1
ATOM 542 O O . ILE A 1 71 ? 6.113 -12.403 -11.414 1.00 77.12 71 ILE A O 1
ATOM 546 N N . ASN A 1 72 ? 5.727 -10.361 -10.608 1.00 78.75 72 ASN A N 1
ATOM 547 C CA . ASN A 1 72 ? 4.971 -9.940 -11.788 1.00 78.75 72 ASN A CA 1
ATOM 548 C C . ASN A 1 72 ? 5.877 -9.427 -12.912 1.00 78.75 72 ASN A C 1
ATOM 550 O O . ASN A 1 72 ? 7.026 -9.065 -12.682 1.00 78.75 72 ASN A O 1
ATOM 554 N N . ASN A 1 73 ? 5.334 -9.301 -14.126 1.00 83.44 73 ASN A N 1
ATOM 555 C CA . ASN A 1 73 ? 5.908 -8.435 -15.164 1.00 83.44 73 ASN A CA 1
ATOM 556 C C . ASN A 1 73 ? 5.437 -6.974 -14.969 1.00 83.44 73 ASN A C 1
ATOM 558 O O . ASN A 1 73 ? 4.563 -6.707 -14.142 1.00 83.44 73 ASN A O 1
ATOM 562 N N . HIS A 1 74 ? 6.037 -6.007 -15.669 1.00 78.50 74 HIS A N 1
ATOM 563 C CA . HIS A 1 74 ? 5.798 -4.576 -15.408 1.00 78.50 74 HIS A CA 1
ATOM 564 C C . HIS A 1 74 ? 4.344 -4.146 -15.617 1.00 78.50 74 HIS A C 1
ATOM 566 O O . HIS A 1 74 ? 3.770 -3.496 -14.746 1.00 78.50 74 HIS A O 1
A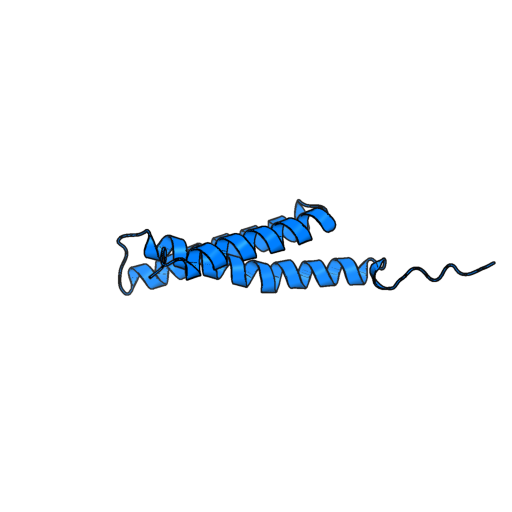TOM 572 N N . VAL A 1 75 ? 3.740 -4.556 -16.733 1.00 82.56 75 VAL A N 1
ATOM 573 C CA . VAL A 1 75 ? 2.358 -4.196 -17.081 1.00 82.56 75 VAL A CA 1
ATOM 574 C C . VAL A 1 75 ? 1.376 -4.792 -16.078 1.00 82.56 75 VAL A C 1
ATOM 576 O O . VAL A 1 75 ? 0.514 -4.081 -15.568 1.00 82.56 75 VAL A O 1
ATOM 579 N N . LYS A 1 76 ? 1.539 -6.078 -15.733 1.00 85.00 76 LYS A N 1
ATOM 580 C CA . LYS A 1 76 ? 0.694 -6.728 -14.727 1.00 85.00 76 LYS A CA 1
ATOM 581 C C . LYS A 1 76 ? 0.825 -6.034 -13.380 1.00 85.00 76 LYS A C 1
ATOM 583 O O . LYS A 1 76 ? -0.202 -5.703 -12.812 1.00 85.00 76 LYS A O 1
ATOM 588 N N . ALA A 1 77 ? 2.050 -5.760 -12.923 1.00 84.62 77 ALA A N 1
ATOM 589 C CA . ALA A 1 77 ? 2.295 -5.087 -11.647 1.00 84.62 77 ALA A CA 1
ATOM 590 C C . ALA A 1 77 ? 1.630 -3.703 -11.569 1.00 84.62 77 ALA A C 1
ATOM 592 O O . ALA A 1 77 ? 1.079 -3.350 -10.532 1.00 84.62 77 ALA A O 1
ATOM 593 N N . PHE A 1 78 ? 1.657 -2.933 -12.662 1.00 85.31 78 PHE A N 1
ATOM 594 C CA . PHE A 1 78 ? 0.987 -1.634 -12.737 1.00 85.31 78 PHE A CA 1
ATOM 595 C C . PHE A 1 78 ? -0.538 -1.773 -12.629 1.00 85.31 78 PHE A C 1
ATOM 597 O O . PHE A 1 78 ? -1.159 -1.116 -11.793 1.00 85.31 78 PHE A O 1
ATOM 604 N N . ILE A 1 79 ? -1.139 -2.664 -13.425 1.00 89.19 79 ILE A N 1
ATOM 605 C CA . ILE A 1 79 ? -2.595 -2.871 -13.434 1.00 89.19 79 ILE A CA 1
ATOM 606 C C . ILE A 1 79 ? -3.085 -3.399 -12.081 1.00 89.19 79 ILE A C 1
ATOM 608 O O . ILE A 1 79 ? -4.067 -2.882 -11.552 1.00 89.19 79 ILE A O 1
ATOM 612 N N . THR A 1 80 ? -2.408 -4.388 -11.486 1.00 87.56 80 THR A N 1
ATOM 613 C CA . THR A 1 80 ? -2.804 -4.900 -10.165 1.00 87.56 80 THR A CA 1
ATOM 614 C C . THR A 1 80 ? -2.623 -3.861 -9.070 1.00 87.56 80 THR A C 1
ATOM 616 O O . THR A 1 80 ? -3.500 -3.746 -8.219 1.00 87.56 80 THR A O 1
ATOM 619 N N . ALA A 1 81 ? -1.550 -3.064 -9.088 1.00 88.25 81 ALA A N 1
ATOM 620 C CA . ALA A 1 81 ? -1.360 -2.004 -8.098 1.00 88.25 81 ALA A CA 1
ATOM 621 C C . ALA A 1 81 ? -2.497 -0.970 -8.134 1.00 88.25 81 ALA A C 1
ATOM 623 O O . ALA A 1 81 ? -3.007 -0.592 -7.077 1.00 88.25 81 ALA A O 1
ATOM 624 N N . LEU A 1 82 ? -2.923 -0.557 -9.334 1.00 91.44 82 LEU A N 1
ATOM 625 C CA . LEU A 1 82 ? -4.065 0.342 -9.512 1.00 91.44 82 LEU A CA 1
ATOM 626 C C . LEU A 1 82 ? -5.375 -0.295 -9.048 1.00 91.44 82 LEU A C 1
ATOM 628 O O . LEU A 1 82 ? -6.106 0.322 -8.278 1.00 91.44 82 LEU A O 1
ATOM 632 N N . ALA A 1 83 ? -5.657 -1.523 -9.487 1.00 92.50 83 ALA A N 1
ATOM 633 C CA . ALA A 1 83 ? -6.898 -2.214 -9.154 1.00 92.50 83 ALA A CA 1
ATOM 634 C C . ALA A 1 83 ? -7.050 -2.406 -7.642 1.00 92.50 83 ALA A C 1
ATOM 636 O O . ALA A 1 83 ? -8.104 -2.106 -7.090 1.00 92.50 83 ALA A O 1
ATOM 637 N N . ILE A 1 84 ? -5.993 -2.851 -6.956 1.00 91.44 84 ILE A N 1
ATOM 638 C CA . ILE A 1 84 ? -6.085 -3.077 -5.514 1.00 91.44 84 ILE A CA 1
ATOM 639 C C . ILE A 1 84 ? -6.225 -1.755 -4.760 1.00 91.44 84 ILE A C 1
ATOM 641 O O . ILE A 1 84 ? -7.025 -1.688 -3.836 1.00 91.44 84 ILE A O 1
ATOM 645 N N . ASN A 1 85 ? -5.517 -0.692 -5.159 1.00 93.94 85 ASN A N 1
ATOM 646 C CA . ASN A 1 85 ? -5.722 0.618 -4.537 1.00 93.94 85 ASN A CA 1
ATOM 647 C C . ASN A 1 85 ? -7.160 1.110 -4.742 1.00 93.94 85 ASN A C 1
ATOM 649 O O . ASN A 1 85 ? -7.794 1.528 -3.779 1.00 93.94 85 ASN A O 1
ATOM 653 N N . ALA A 1 86 ? -7.703 1.006 -5.957 1.00 93.81 86 ALA A N 1
ATOM 654 C CA . ALA A 1 86 ? -9.079 1.409 -6.237 1.00 93.81 86 ALA A CA 1
ATOM 655 C C . ALA A 1 86 ? -10.093 0.639 -5.373 1.00 93.81 86 ALA A C 1
ATOM 657 O O . ALA A 1 86 ? -10.976 1.247 -4.774 1.00 93.81 86 ALA A O 1
ATOM 658 N N . VAL A 1 87 ? -9.936 -0.685 -5.263 1.00 92.88 87 VAL A N 1
ATOM 659 C CA . VAL A 1 87 ? -10.816 -1.532 -4.444 1.00 92.88 87 VAL A CA 1
ATOM 660 C C . VAL A 1 87 ? -10.658 -1.223 -2.958 1.00 92.88 87 VAL A C 1
ATOM 662 O O . VAL A 1 87 ? -11.654 -0.990 -2.281 1.00 92.88 87 VAL A O 1
ATOM 665 N N . ALA A 1 88 ? -9.428 -1.193 -2.443 1.00 91.69 88 ALA A N 1
ATOM 666 C CA . ALA A 1 88 ? -9.174 -0.999 -1.019 1.00 91.69 88 ALA A CA 1
ATOM 667 C C . ALA A 1 88 ? -9.694 0.362 -0.538 1.00 91.69 88 ALA A C 1
ATOM 669 O O . ALA A 1 88 ? -10.399 0.434 0.463 1.00 91.69 88 ALA A O 1
ATOM 670 N N . TRP A 1 89 ? -9.425 1.434 -1.285 1.00 93.94 89 TRP A N 1
ATOM 671 C CA . TRP A 1 89 ? -9.925 2.763 -0.936 1.00 93.94 89 TRP A CA 1
ATOM 672 C C . TRP A 1 89 ? -11.430 2.912 -1.159 1.00 93.94 89 TRP A C 1
ATOM 674 O O . TRP A 1 89 ? -12.103 3.533 -0.340 1.00 93.94 89 TRP A O 1
ATOM 684 N N . GLY A 1 90 ? -11.983 2.287 -2.204 1.00 93.19 90 GLY A N 1
ATOM 685 C CA . GLY A 1 90 ? -13.431 2.218 -2.401 1.00 93.19 90 GLY A CA 1
ATOM 686 C C . GLY A 1 90 ? -14.149 1.574 -1.211 1.00 93.19 90 GLY A C 1
ATOM 687 O O . GLY A 1 90 ? -15.171 2.086 -0.763 1.00 93.19 90 GLY A O 1
ATOM 688 N N . LEU A 1 91 ? -13.578 0.505 -0.645 1.00 90.62 91 LEU A N 1
ATOM 689 C CA . LEU A 1 91 ? -14.102 -0.139 0.561 1.00 90.62 91 LEU A CA 1
ATOM 690 C C . LEU A 1 91 ? -13.974 0.758 1.796 1.00 90.62 91 LEU A C 1
ATOM 692 O O . LEU A 1 91 ? -14.944 0.892 2.539 1.00 90.62 91 LEU A O 1
ATOM 696 N N . VAL A 1 92 ? -12.830 1.420 1.992 1.00 89.75 92 VAL A N 1
ATOM 697 C CA . VAL A 1 92 ? -12.638 2.362 3.111 1.00 89.75 92 VAL A CA 1
ATOM 698 C C . VAL A 1 92 ? -13.704 3.464 3.088 1.00 89.75 92 VAL A C 1
ATOM 700 O O . VAL A 1 92 ? -14.340 3.722 4.106 1.00 89.75 92 VAL A O 1
ATOM 703 N N . TRP A 1 93 ? -13.964 4.074 1.928 1.00 88.50 93 TRP A N 1
ATOM 704 C CA . TRP A 1 93 ? -14.959 5.148 1.806 1.00 88.50 93 TRP A CA 1
ATOM 705 C C . TRP A 1 93 ? -16.413 4.677 1.771 1.00 88.50 93 TRP A C 1
ATOM 707 O O . TRP A 1 93 ? -17.312 5.496 1.938 1.00 88.50 93 TRP A O 1
ATOM 717 N N . SER A 1 94 ? -16.666 3.380 1.592 1.00 85.81 94 SER A N 1
ATOM 718 C CA . SER A 1 94 ? -18.024 2.825 1.652 1.00 85.81 94 SER A CA 1
ATOM 719 C C . SER A 1 94 ? -18.605 2.748 3.071 1.00 85.81 94 SER A C 1
ATOM 721 O O . SER A 1 94 ? -19.769 2.392 3.227 1.00 85.81 94 SER A O 1
ATOM 723 N N . GLY A 1 95 ? -17.816 3.080 4.100 1.00 70.69 95 GLY A N 1
ATOM 724 C 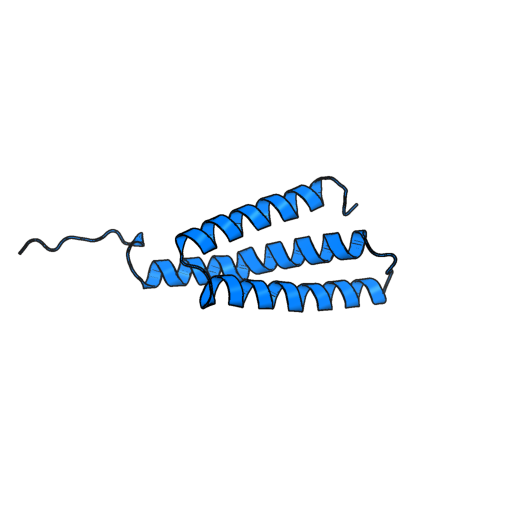CA . GLY A 1 95 ? -18.237 3.008 5.503 1.00 70.69 95 GLY A CA 1
ATOM 725 C C . GLY A 1 95 ? -18.046 1.630 6.142 1.00 70.69 95 GLY A C 1
ATOM 726 O O . GLY A 1 95 ? -18.402 1.428 7.292 1.00 70.69 95 GLY A O 1
ATOM 727 N N . VAL A 1 96 ? -17.424 0.673 5.442 1.00 65.81 96 VAL A N 1
ATOM 728 C CA . VAL A 1 96 ? -16.995 -0.602 6.058 1.00 65.81 96 VAL A CA 1
ATOM 729 C C . VAL A 1 96 ? -15.948 -0.364 7.155 1.00 65.81 96 VAL A C 1
ATOM 731 O O . VAL A 1 96 ? -15.804 -1.180 8.058 1.00 65.81 96 VAL A O 1
ATOM 734 N N . ALA A 1 97 ? -15.223 0.755 7.075 1.00 57.62 97 ALA A N 1
ATOM 735 C CA . ALA A 1 97 ? -14.211 1.157 8.044 1.00 57.62 97 ALA A CA 1
ATOM 736 C C . ALA A 1 97 ? -14.650 2.296 8.991 1.00 57.62 97 ALA A C 1
ATOM 738 O O . ALA A 1 97 ? -13.786 2.860 9.662 1.00 57.62 97 ALA A O 1
ATOM 739 N N . SER A 1 98 ? -15.936 2.686 8.995 1.00 54.72 98 SER A N 1
ATOM 740 C CA . SER A 1 98 ? -16.467 3.798 9.809 1.00 54.72 98 SER A CA 1
ATOM 741 C C . SER A 1 98 ? -17.201 3.336 11.055 1.00 54.72 98 SER A C 1
ATOM 743 O O . SER A 1 98 ? -18.018 2.402 10.905 1.00 54.72 98 SER A O 1
#

Radius of gyration: 17.38 Å; Cα contacts (8 Å, |Δi|>4): 84; chains: 1; bounding box: 41×19×62 Å

Secondary structure (DSSP, 8-state):
-------GGGSHHHHHHHHHHIIIIIHHHHHHHHHHHHHHTS---THHHHHHHHHHHHHHHHHHHHIIIIIS-HHHHHHHHHHHHHHHHHHIIIIIT-

pLDDT: mean 86.15, std 10.69, range [46.47, 97.12]

Sequence (98 aa):
MTTQHLPFYSAPAFTVTVRVILAVAGGYAAATAVSLLLAAGSDVSGRQEIAFIRMVFFLAWTVYIIWIFAINNHVKAFITALAINAVAWGLVWSGVAS

Foldseek 3Di:
DDDPPDDPCPDPVVLVVVLVCLLQVLQLLLLQLVLLLVLLVDPDDDPRSVVSSVVSSVVSSVVSNCCSPPPDDSVVSVVVSVVSSCVSVVCCVVPSND